Protein AF-A0A3N5REZ4-F1 (afdb_monomer_lite)

pLDDT: mean 79.04, std 13.89, range [46.44, 97.88]

Structure (mmCIF, N/CA/C/O backbone):
data_AF-A0A3N5REZ4-F1
#
_entry.id   AF-A0A3N5REZ4-F1
#
loop_
_atom_site.group_PDB
_atom_site.id
_atom_site.type_symbol
_atom_site.label_atom_id
_atom_site.label_alt_id
_atom_site.label_comp_id
_atom_site.label_asym_id
_atom_site.label_entity_id
_atom_site.label_seq_id
_atom_site.pdbx_PDB_ins_code
_atom_site.Cartn_x
_atom_site.Cartn_y
_atom_site.Cartn_z
_atom_site.occupancy
_atom_site.B_iso_or_equiv
_atom_site.auth_seq_id
_atom_site.auth_comp_id
_atom_site.auth_asym_id
_atom_site.auth_atom_id
_atom_site.pdbx_PDB_model_num
ATOM 1 N N . MET A 1 1 ? -24.687 -12.959 22.634 1.00 62.47 1 MET A N 1
ATOM 2 C CA . MET A 1 1 ? -23.337 -12.609 23.137 1.00 62.47 1 MET A CA 1
ATOM 3 C C . MET A 1 1 ? -22.477 -11.925 22.0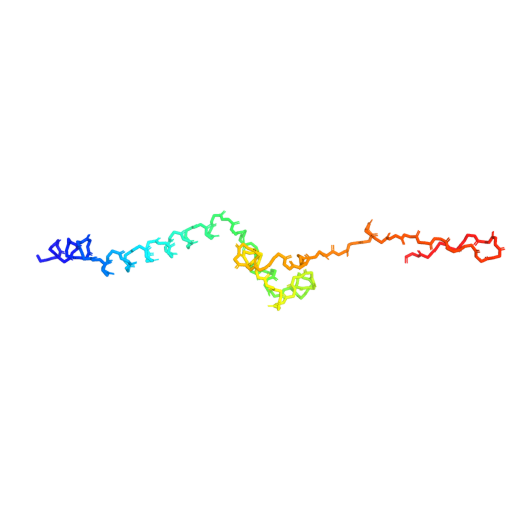70 1.00 62.47 1 MET A C 1
ATOM 5 O O . MET A 1 1 ? -22.065 -10.797 22.288 1.00 62.47 1 MET A O 1
ATOM 9 N N . GLN A 1 2 ? -22.316 -12.531 20.889 1.00 71.38 2 GLN A N 1
ATOM 10 C CA . GLN A 1 2 ? -21.522 -12.021 19.752 1.00 71.38 2 GLN A CA 1
ATOM 11 C C . GLN A 1 2 ? -21.836 -10.561 19.348 1.00 71.38 2 GLN A C 1
ATOM 13 O O . GLN A 1 2 ? -20.941 -9.726 19.299 1.00 71.38 2 GLN A O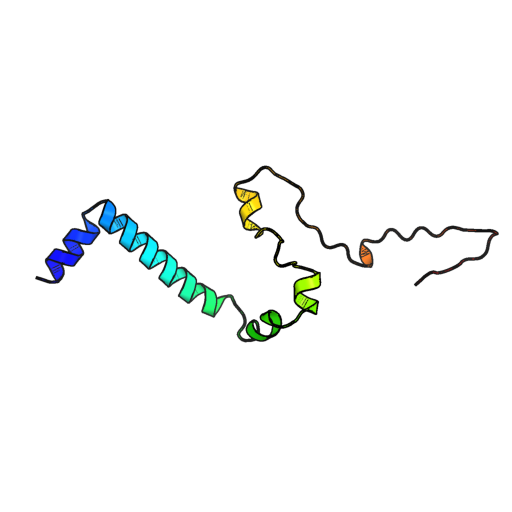 1
ATOM 18 N N . LYS A 1 3 ? -23.117 -10.200 19.168 1.00 77.69 3 LYS A N 1
ATOM 19 C CA . LYS A 1 3 ? -23.519 -8.825 18.794 1.00 77.69 3 LYS A CA 1
ATOM 20 C C . LYS A 1 3 ? -23.074 -7.757 19.806 1.00 77.69 3 LYS A C 1
ATOM 22 O O . LYS A 1 3 ? -22.687 -6.666 19.410 1.00 77.69 3 LYS A O 1
ATOM 27 N N . LYS A 1 4 ? -23.085 -8.079 21.108 1.00 78.88 4 LYS A N 1
ATOM 28 C CA . LYS A 1 4 ? -22.653 -7.149 22.167 1.00 78.88 4 LYS A CA 1
ATOM 29 C C . LYS A 1 4 ? -21.144 -6.891 22.124 1.00 78.88 4 LYS A C 1
ATOM 31 O O . LYS A 1 4 ? -20.723 -5.780 22.418 1.00 78.88 4 LYS A O 1
ATOM 36 N N . LEU A 1 5 ? -20.359 -7.891 21.721 1.00 81.06 5 LEU A N 1
ATOM 37 C CA . LEU A 1 5 ? -18.910 -7.779 21.536 1.00 81.06 5 LEU A CA 1
ATOM 38 C C . LEU A 1 5 ? -18.554 -6.857 20.368 1.00 81.06 5 LEU A C 1
ATOM 40 O O . LEU A 1 5 ? -17.759 -5.941 20.547 1.00 81.06 5 LEU A O 1
ATOM 44 N N . PHE A 1 6 ? -19.198 -7.039 19.211 1.00 82.75 6 PHE A N 1
ATOM 45 C CA . PHE A 1 6 ? -18.998 -6.159 18.053 1.00 82.75 6 PHE A CA 1
ATOM 46 C C . PHE A 1 6 ? -19.339 -4.704 18.379 1.00 82.75 6 PHE A C 1
ATOM 48 O O . PHE A 1 6 ? -18.536 -3.807 18.140 1.00 82.75 6 PHE A O 1
ATOM 55 N N . ILE A 1 7 ? -20.493 -4.475 19.008 1.00 83.62 7 ILE A N 1
ATOM 56 C CA . ILE A 1 7 ? -20.909 -3.139 19.454 1.00 83.62 7 ILE A CA 1
ATOM 57 C C . ILE A 1 7 ? -19.920 -2.568 20.483 1.00 83.62 7 ILE A C 1
ATOM 59 O O . ILE A 1 7 ? -19.626 -1.378 20.450 1.00 83.62 7 ILE A O 1
ATOM 63 N N . GLY A 1 8 ? -19.371 -3.402 21.371 1.00 82.31 8 GLY A N 1
ATOM 64 C CA . GLY A 1 8 ? -18.328 -3.002 22.317 1.00 82.31 8 GLY A CA 1
ATOM 65 C C . GLY A 1 8 ? -17.042 -2.534 21.629 1.00 82.31 8 GLY A C 1
ATOM 66 O O . GLY A 1 8 ? -16.496 -1.495 22.002 1.00 82.31 8 GLY A O 1
ATOM 67 N N . LEU A 1 9 ? -16.600 -3.243 20.585 1.00 85.56 9 LEU A N 1
ATOM 68 C CA . LEU A 1 9 ? -15.435 -2.864 19.779 1.00 85.56 9 LEU A CA 1
ATOM 69 C C . LEU A 1 9 ? -15.655 -1.518 19.076 1.00 85.56 9 LEU A C 1
ATOM 71 O O . LEU A 1 9 ? -14.834 -0.615 19.220 1.00 85.56 9 LEU A O 1
ATOM 75 N N . LEU A 1 10 ? -16.797 -1.377 18.397 1.00 85.12 10 LEU A N 1
ATOM 76 C CA . LEU A 1 10 ? -17.191 -0.189 17.628 1.00 85.12 10 LEU A CA 1
ATOM 77 C C . LEU A 1 10 ? -17.534 1.033 18.495 1.00 85.12 10 LEU A C 1
ATOM 79 O O . LEU A 1 10 ? -17.638 2.136 17.973 1.00 85.12 10 LEU A O 1
ATOM 83 N N . LYS A 1 11 ? -17.711 0.860 19.809 1.00 88.31 11 LYS A N 1
ATOM 84 C CA . LYS A 1 11 ? -17.982 1.954 20.755 1.00 88.31 11 LYS A CA 1
ATOM 85 C C . LYS A 1 11 ? -16.724 2.438 21.481 1.00 88.31 11 LYS A C 1
ATOM 87 O O . LYS A 1 11 ? -16.694 3.560 21.979 1.00 88.31 11 LYS A O 1
ATOM 92 N N . SER A 1 12 ? -15.695 1.598 21.583 1.00 93.19 12 SER A N 1
ATOM 93 C CA . SER A 1 12 ? -14.463 1.933 22.302 1.00 93.19 12 SER A CA 1
ATOM 94 C C . SER A 1 12 ? -13.451 2.632 21.391 1.00 93.19 12 SER A C 1
ATOM 96 O O . SER A 1 12 ? -13.209 2.184 20.274 1.00 93.19 12 SER A O 1
ATOM 98 N N . HIS A 1 13 ? -12.794 3.688 21.881 1.00 89.44 13 HIS A N 1
ATOM 99 C CA . HIS A 1 13 ? -11.814 4.446 21.089 1.00 89.44 13 HIS A CA 1
ATOM 100 C C . HIS A 1 13 ? -10.668 3.557 20.571 1.00 89.44 13 HIS A C 1
ATOM 102 O O . HIS A 1 13 ? -10.315 3.601 19.397 1.00 89.44 13 HIS A O 1
ATOM 108 N N . ARG A 1 14 ? -10.146 2.669 21.429 1.00 92.69 14 ARG A N 1
ATOM 109 C CA . ARG A 1 14 ? -9.089 1.709 21.068 1.00 92.69 14 ARG A CA 1
ATOM 110 C C . ARG A 1 14 ? -9.581 0.630 20.097 1.00 92.69 14 ARG A C 1
ATOM 112 O O . ARG A 1 14 ? -8.845 0.253 19.191 1.00 92.69 14 ARG A O 1
ATOM 119 N N . GLY A 1 15 ? -10.815 0.151 20.268 1.00 92.56 15 GLY A N 1
ATOM 120 C CA . GLY A 1 15 ? -11.415 -0.843 19.378 1.00 92.56 15 GLY A CA 1
ATOM 121 C C . GLY A 1 15 ? -11.647 -0.295 17.974 1.00 92.56 15 GLY A C 1
ATOM 122 O O . GLY A 1 15 ? -11.316 -0.973 17.007 1.00 92.56 15 GLY A O 1
ATOM 123 N N . ILE A 1 16 ? -12.110 0.953 17.856 1.00 94.94 16 ILE A N 1
ATOM 124 C CA . ILE A 1 16 ? -12.254 1.634 16.563 1.00 94.94 16 ILE A CA 1
ATOM 125 C C . ILE A 1 16 ? -10.896 1.759 15.869 1.00 94.94 16 ILE A C 1
ATOM 127 O O . ILE A 1 16 ? -10.797 1.401 14.704 1.00 94.94 16 ILE A O 1
ATOM 131 N N . ILE A 1 17 ? -9.841 2.194 16.570 1.00 95.88 17 ILE A N 1
ATOM 132 C CA . ILE A 1 17 ? -8.491 2.304 15.986 1.00 95.88 17 ILE A CA 1
ATOM 133 C C . ILE A 1 17 ? -8.029 0.957 15.412 1.00 95.88 17 ILE A C 1
ATOM 135 O O . ILE A 1 17 ? -7.588 0.895 14.266 1.00 95.88 17 ILE A O 1
ATOM 139 N N . GLY A 1 18 ? -8.174 -0.131 16.175 1.00 94.62 18 GLY A N 1
ATOM 140 C CA . GLY A 1 18 ? -7.796 -1.469 15.714 1.00 94.62 18 GLY A CA 1
ATOM 141 C C . GLY A 1 18 ? -8.607 -1.936 14.502 1.00 94.62 18 GLY A C 1
ATOM 142 O O . GLY A 1 18 ? -8.034 -2.424 13.530 1.00 94.62 18 GLY A O 1
ATOM 143 N N . VAL A 1 19 ? -9.931 -1.743 14.528 1.00 95.00 19 VAL A N 1
ATOM 144 C CA . VAL A 1 19 ? -10.816 -2.084 13.401 1.00 95.00 19 VAL A CA 1
ATOM 145 C C . VAL A 1 19 ? -10.469 -1.264 12.160 1.00 95.00 19 VAL A C 1
ATOM 147 O O . VAL A 1 19 ? -10.433 -1.821 11.068 1.00 95.00 19 VAL A O 1
ATOM 150 N N . SER A 1 20 ? -10.162 0.023 12.314 1.00 95.62 20 SER A N 1
ATOM 151 C CA . SER A 1 20 ? -9.765 0.896 11.208 1.00 95.62 20 SER A CA 1
ATOM 152 C C . SER A 1 20 ? -8.452 0.452 10.569 1.00 95.62 20 SER A C 1
ATOM 154 O O . SER A 1 20 ? -8.379 0.365 9.347 1.00 95.62 20 SER A O 1
ATOM 156 N N . ILE A 1 21 ? -7.433 0.114 11.370 1.00 97.19 21 ILE A N 1
ATOM 157 C CA . ILE A 1 21 ? -6.160 -0.416 10.852 1.00 97.19 21 ILE A CA 1
ATOM 158 C C . ILE A 1 21 ? -6.402 -1.727 10.099 1.00 97.19 21 ILE A C 1
ATOM 160 O O . ILE A 1 21 ? -5.900 -1.908 8.992 1.00 97.19 21 ILE A O 1
ATOM 164 N N . LEU A 1 22 ? -7.207 -2.628 10.664 1.00 96.75 22 LEU A N 1
ATOM 165 C CA . LEU A 1 22 ? -7.517 -3.903 10.025 1.00 96.75 22 LEU A CA 1
ATOM 166 C C . LEU A 1 22 ? -8.255 -3.709 8.693 1.00 96.75 22 LEU A C 1
ATOM 168 O O . LEU A 1 22 ? -7.880 -4.306 7.685 1.00 96.75 22 LEU A O 1
ATOM 172 N N . ALA A 1 23 ? -9.277 -2.852 8.674 1.00 97.06 23 ALA A N 1
ATOM 173 C CA . ALA A 1 23 ? -10.027 -2.526 7.467 1.00 97.06 23 ALA A CA 1
ATOM 174 C C . ALA A 1 23 ? -9.129 -1.889 6.396 1.00 97.06 23 ALA A C 1
ATOM 176 O O . ALA A 1 23 ? -9.234 -2.231 5.217 1.00 97.06 23 ALA A O 1
ATOM 177 N N . PHE A 1 24 ? -8.209 -1.013 6.801 1.00 97.81 24 PHE A N 1
ATOM 178 C CA . PHE A 1 24 ? -7.224 -0.403 5.914 1.00 97.81 24 PHE A CA 1
ATOM 179 C C . PHE A 1 24 ? -6.287 -1.446 5.284 1.00 97.81 24 PHE A C 1
ATOM 181 O O . PHE A 1 24 ? -6.127 -1.462 4.067 1.00 97.81 24 PHE A O 1
ATOM 188 N N . LEU A 1 25 ? -5.734 -2.370 6.075 1.00 97.69 25 LEU A N 1
ATOM 189 C CA . LEU A 1 25 ? -4.848 -3.432 5.575 1.00 97.69 25 LEU A CA 1
ATOM 190 C C . LEU A 1 25 ? -5.563 -4.406 4.623 1.00 97.69 25 LEU A C 1
ATOM 192 O O . LEU A 1 25 ? -5.008 -4.804 3.596 1.00 97.69 25 LEU A O 1
ATOM 196 N N . LEU A 1 26 ? -6.811 -4.765 4.931 1.00 97.69 26 LEU A N 1
ATOM 197 C CA . LEU A 1 26 ? -7.643 -5.576 4.036 1.00 97.69 26 LEU A CA 1
ATOM 198 C C . LEU A 1 26 ? -7.908 -4.848 2.715 1.00 97.69 26 LEU A C 1
ATOM 200 O O . LEU A 1 26 ? -7.799 -5.447 1.645 1.00 97.69 26 LEU A O 1
ATOM 204 N N . SER A 1 27 ? -8.189 -3.546 2.785 1.00 97.88 27 SER A N 1
ATOM 205 C CA . SER A 1 27 ? -8.395 -2.711 1.599 1.00 97.88 27 SER A CA 1
ATOM 206 C C . SER A 1 27 ? -7.131 -2.632 0.743 1.00 97.88 27 SER A C 1
ATOM 208 O O . SER A 1 27 ? -7.212 -2.817 -0.466 1.00 97.88 27 SER A O 1
ATOM 210 N N . LEU A 1 28 ? -5.954 -2.443 1.353 1.00 96.44 28 LEU A N 1
ATOM 211 C CA . LEU A 1 28 ? -4.673 -2.468 0.639 1.00 96.44 28 LEU A CA 1
ATOM 212 C C . LEU A 1 28 ? -4.438 -3.798 -0.078 1.00 96.44 28 LEU A C 1
ATOM 214 O O . LEU A 1 28 ? -3.970 -3.803 -1.212 1.00 96.44 28 LEU A O 1
ATOM 218 N N . THR A 1 29 ? -4.801 -4.916 0.552 1.00 95.94 29 THR A N 1
ATOM 219 C CA . THR A 1 29 ? -4.666 -6.246 -0.056 1.00 95.94 29 THR A CA 1
ATOM 220 C C . THR A 1 29 ? -5.564 -6.382 -1.287 1.00 95.94 29 THR A C 1
ATOM 222 O O . THR A 1 29 ? -5.117 -6.859 -2.326 1.00 95.94 29 THR A O 1
ATOM 225 N N . ALA A 1 30 ? -6.814 -5.919 -1.203 1.00 96.06 30 ALA A N 1
ATOM 226 C CA . ALA A 1 30 ? -7.727 -5.915 -2.343 1.00 96.06 30 ALA A CA 1
ATOM 227 C C . ALA A 1 30 ? -7.224 -5.007 -3.481 1.00 96.06 30 ALA A C 1
ATOM 229 O O . ALA A 1 30 ? -7.237 -5.409 -4.642 1.00 96.06 30 ALA A O 1
ATOM 230 N N . ILE A 1 3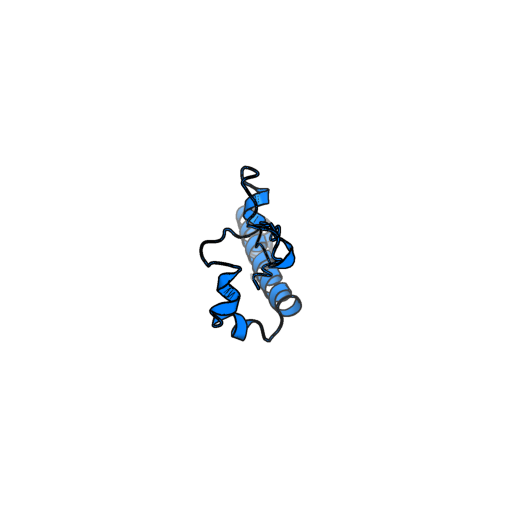1 ? -6.730 -3.809 -3.149 1.00 96.50 31 ILE A N 1
ATOM 231 C CA . ILE A 1 31 ? -6.165 -2.860 -4.120 1.00 96.50 31 ILE A CA 1
ATOM 232 C C . ILE A 1 31 ? -4.924 -3.446 -4.798 1.00 96.50 31 ILE A C 1
ATOM 234 O O . ILE A 1 31 ? -4.775 -3.302 -6.009 1.00 96.50 31 ILE A O 1
ATOM 238 N N . ALA A 1 32 ? -4.056 -4.134 -4.054 1.00 93.12 32 ALA A N 1
ATOM 239 C CA . ALA A 1 32 ? -2.842 -4.737 -4.595 1.00 93.12 32 ALA A CA 1
ATOM 240 C C . ALA A 1 32 ? -3.145 -5.703 -5.749 1.00 93.12 32 ALA A C 1
ATOM 242 O O . ALA A 1 32 ? -2.480 -5.641 -6.775 1.00 93.12 32 ALA A O 1
ATOM 243 N N . VAL A 1 33 ? -4.191 -6.528 -5.626 1.00 90.75 33 VAL A N 1
ATOM 244 C CA . VAL A 1 33 ? -4.604 -7.466 -6.687 1.00 90.75 33 VAL A CA 1
ATOM 245 C C . VAL A 1 33 ? -5.117 -6.744 -7.941 1.00 90.75 33 VAL A C 1
ATOM 247 O O . VAL A 1 33 ? -4.991 -7.270 -9.041 1.00 90.75 33 VAL A O 1
ATOM 250 N N . LEU A 1 34 ? -5.693 -5.546 -7.796 1.00 93.12 34 LEU A N 1
ATOM 251 C CA . LEU A 1 34 ? -6.237 -4.772 -8.918 1.00 93.12 34 LEU A CA 1
ATOM 252 C C . LEU A 1 34 ? -5.183 -3.909 -9.621 1.00 93.12 34 LEU A C 1
ATOM 254 O O . LEU A 1 34 ? -5.281 -3.682 -10.824 1.00 93.12 34 LEU A O 1
ATOM 258 N N . VAL A 1 35 ? -4.216 -3.383 -8.868 1.00 94.06 35 VAL A N 1
ATOM 259 C CA . VAL A 1 35 ? -3.230 -2.410 -9.364 1.00 94.06 35 VAL A CA 1
ATOM 260 C C . VAL A 1 35 ? -1.943 -3.086 -9.829 1.00 94.06 35 VAL A C 1
ATOM 262 O O . VAL A 1 35 ? -1.325 -2.618 -10.783 1.00 94.06 35 VAL A O 1
ATOM 265 N N . ILE A 1 36 ? -1.515 -4.163 -9.164 1.00 91.06 36 ILE A N 1
ATOM 266 C CA . ILE A 1 36 ? -0.242 -4.826 -9.456 1.00 91.06 36 ILE A CA 1
ATOM 267 C C . ILE A 1 36 ? -0.463 -5.882 -10.550 1.00 91.06 36 ILE A C 1
ATOM 269 O O . ILE A 1 36 ? -1.253 -6.806 -10.344 1.00 91.06 36 ILE A O 1
ATOM 273 N N . PRO A 1 37 ? 0.233 -5.790 -11.699 1.00 90.00 37 PRO A N 1
ATOM 274 C CA . PRO A 1 37 ? 0.154 -6.800 -12.749 1.00 90.00 37 PRO A CA 1
ATOM 275 C C . PRO A 1 37 ? 0.557 -8.193 -12.251 1.00 90.00 37 PRO A C 1
ATOM 277 O O . PRO A 1 37 ? 1.500 -8.341 -11.472 1.00 90.00 37 PRO A O 1
ATOM 280 N N . PHE A 1 38 ? -0.096 -9.237 -12.770 1.00 84.56 38 PHE A N 1
ATOM 281 C CA . PHE A 1 38 ? 0.223 -10.622 -12.404 1.00 84.56 38 PHE A CA 1
ATOM 282 C C . PHE A 1 38 ? 1.684 -10.994 -12.667 1.00 84.56 38 PHE A C 1
ATOM 284 O O . PHE A 1 38 ? 2.225 -11.792 -11.918 1.00 84.56 38 PHE A O 1
ATOM 291 N N . ASP A 1 39 ? 2.342 -10.398 -13.662 1.00 87.62 39 ASP A N 1
ATOM 292 C CA . ASP A 1 39 ? 3.732 -10.711 -14.017 1.00 87.62 39 ASP A CA 1
ATOM 293 C C . ASP A 1 39 ? 4.783 -10.023 -13.128 1.00 87.62 39 ASP A C 1
ATOM 295 O O . ASP A 1 39 ? 5.982 -10.281 -13.267 1.00 87.62 39 ASP A O 1
ATOM 299 N N . SER A 1 40 ? 4.375 -9.174 -12.175 1.00 86.56 40 SER A N 1
ATOM 300 C CA . SER A 1 40 ? 5.308 -8.416 -11.329 1.00 86.56 40 SER A CA 1
ATOM 301 C C . SER A 1 40 ? 6.217 -9.287 -10.455 1.00 86.56 40 SER A C 1
ATOM 303 O O . SER A 1 40 ? 7.291 -8.834 -10.065 1.00 86.56 40 SER A O 1
ATOM 305 N N . TYR A 1 41 ? 5.861 -10.549 -10.186 1.00 84.88 41 TYR A N 1
ATOM 306 C CA . TYR A 1 41 ? 6.745 -11.479 -9.466 1.00 84.88 41 TYR A CA 1
ATOM 307 C C . TYR A 1 41 ? 8.040 -11.783 -10.234 1.00 84.88 41 TYR A C 1
ATOM 309 O O . TYR A 1 41 ? 9.050 -12.113 -9.618 1.00 84.88 41 TYR A O 1
ATOM 317 N N . ARG A 1 42 ? 8.030 -11.672 -11.570 1.00 88.56 42 ARG A N 1
ATOM 318 C CA . ARG A 1 42 ? 9.220 -11.912 -12.399 1.00 88.56 42 ARG A CA 1
ATOM 319 C C . ARG A 1 42 ? 10.234 -10.786 -12.234 1.00 88.56 42 ARG A C 1
ATOM 321 O O . ARG A 1 42 ? 11.420 -11.061 -12.101 1.00 88.56 42 ARG A O 1
ATOM 328 N N . LEU A 1 43 ? 9.741 -9.549 -12.148 1.00 87.56 43 LEU A N 1
ATOM 329 C CA . LEU A 1 43 ? 10.548 -8.342 -11.938 1.00 87.56 43 LEU A CA 1
ATOM 330 C C . LEU A 1 43 ? 11.249 -8.352 -10.572 1.00 87.56 43 LEU A C 1
ATOM 332 O O . LEU A 1 43 ? 12.340 -7.815 -10.425 1.00 87.56 43 LEU A O 1
ATOM 336 N N . TRP A 1 44 ? 10.665 -9.011 -9.566 1.00 83.88 44 TRP A N 1
ATOM 337 C CA . TRP A 1 44 ? 11.271 -9.107 -8.233 1.00 83.88 44 TRP A CA 1
ATOM 338 C C . TRP A 1 44 ? 12.629 -9.816 -8.225 1.00 83.88 44 TRP A C 1
ATOM 340 O O . TRP A 1 44 ? 13.481 -9.465 -7.407 1.00 83.88 44 TRP A O 1
ATOM 350 N N . ASN A 1 45 ? 12.838 -10.778 -9.129 1.00 85.44 45 ASN A N 1
ATOM 351 C CA . ASN A 1 45 ? 14.097 -11.514 -9.269 1.00 85.44 45 ASN A CA 1
ATOM 352 C C . ASN A 1 45 ? 14.933 -11.047 -10.475 1.00 85.44 45 ASN A C 1
ATOM 354 O O . ASN A 1 45 ? 15.889 -11.718 -10.854 1.00 85.44 45 ASN A O 1
ATOM 358 N N . ASP A 1 46 ? 14.561 -9.924 -11.088 1.00 88.12 46 ASP A N 1
ATOM 359 C CA . ASP A 1 46 ? 15.269 -9.351 -12.224 1.00 88.12 46 ASP A CA 1
ATOM 360 C C . ASP A 1 46 ? 16.280 -8.301 -11.724 1.00 88.12 46 ASP A C 1
ATOM 362 O O . ASP A 1 46 ? 15.872 -7.243 -11.232 1.00 88.12 46 ASP A O 1
ATOM 366 N N . PRO A 1 47 ? 17.597 -8.570 -11.783 1.00 85.62 47 PRO A N 1
ATOM 367 C CA . PRO A 1 47 ? 18.598 -7.604 -11.349 1.00 85.62 47 PRO A CA 1
ATOM 368 C C . PRO A 1 47 ? 18.602 -6.342 -12.219 1.00 85.62 47 PRO A C 1
ATOM 370 O O . PRO A 1 47 ? 18.822 -5.263 -11.668 1.00 85.62 47 PRO A O 1
ATOM 373 N N . ASP A 1 48 ? 18.300 -6.444 -13.518 1.00 86.75 48 ASP A N 1
ATOM 374 C CA . ASP A 1 48 ? 18.299 -5.305 -14.442 1.00 86.75 48 ASP A CA 1
ATOM 375 C C . ASP A 1 48 ? 17.182 -4.315 -14.087 1.00 86.75 48 ASP A C 1
ATOM 377 O O . ASP A 1 48 ? 17.363 -3.097 -14.163 1.00 86.75 48 ASP A O 1
ATOM 381 N N . TYR A 1 49 ? 16.047 -4.821 -13.592 1.00 84.81 49 TYR A N 1
ATOM 382 C CA . TYR A 1 49 ? 14.952 -3.989 -13.088 1.00 84.81 49 TYR A CA 1
ATOM 383 C C . TYR A 1 49 ? 15.375 -3.117 -11.892 1.00 84.81 49 TYR A C 1
ATOM 385 O O . TYR A 1 49 ? 14.996 -1.944 -11.786 1.00 84.81 49 TYR A O 1
ATOM 393 N N . TRP A 1 50 ? 16.190 -3.674 -10.993 1.00 83.94 50 TRP A N 1
ATOM 394 C CA . TRP A 1 50 ? 16.631 -2.994 -9.776 1.00 83.94 50 TRP A CA 1
ATOM 395 C C . TRP A 1 50 ? 17.817 -2.043 -9.988 1.00 83.94 50 TRP A C 1
ATOM 397 O O . TRP A 1 50 ? 18.072 -1.223 -9.108 1.00 83.94 50 TRP A O 1
ATOM 407 N N . ILE A 1 51 ? 18.507 -2.076 -11.137 1.00 83.44 51 ILE A N 1
ATOM 408 C CA . ILE A 1 51 ? 19.585 -1.116 -11.461 1.00 83.44 51 ILE A CA 1
ATOM 409 C C . ILE A 1 51 ? 19.057 0.324 -11.429 1.00 83.44 51 ILE A C 1
ATOM 411 O O . ILE A 1 51 ? 19.701 1.213 -10.878 1.00 83.44 51 ILE A O 1
ATOM 415 N N . ASN A 1 52 ? 17.853 0.540 -11.961 1.00 78.50 52 ASN A N 1
ATOM 416 C CA . ASN A 1 52 ? 17.213 1.857 -11.992 1.00 78.50 52 ASN A CA 1
ATOM 417 C C . ASN A 1 52 ? 16.442 2.193 -10.703 1.00 78.50 52 ASN A C 1
ATOM 419 O O . ASN A 1 52 ? 16.018 3.333 -10.528 1.00 78.50 52 ASN A O 1
ATOM 423 N N . ASN A 1 53 ? 16.242 1.211 -9.819 1.00 78.31 53 ASN A N 1
ATOM 424 C CA . ASN A 1 53 ? 15.467 1.326 -8.582 1.00 78.31 53 ASN A CA 1
ATOM 425 C C . ASN A 1 53 ? 16.202 0.601 -7.441 1.00 78.31 53 ASN A C 1
ATOM 427 O O . ASN A 1 53 ? 15.737 -0.438 -6.981 1.00 78.31 53 ASN A O 1
ATOM 431 N N . PRO A 1 54 ? 17.375 1.066 -6.984 1.00 74.31 54 PRO A N 1
ATOM 432 C CA . PRO A 1 54 ? 18.163 0.315 -6.012 1.00 74.31 54 PRO A CA 1
ATOM 433 C C . PRO A 1 54 ? 17.356 0.037 -4.735 1.00 74.31 54 PRO A C 1
ATOM 435 O O . PRO A 1 54 ? 16.549 0.855 -4.308 1.00 74.31 54 PRO A O 1
ATOM 438 N N . LYS A 1 55 ? 17.599 -1.102 -4.071 1.00 68.38 55 LYS A N 1
ATOM 439 C CA . LYS A 1 55 ? 16.873 -1.496 -2.838 1.00 68.38 55 LYS A CA 1
ATOM 440 C C . LYS A 1 55 ? 16.984 -0.474 -1.700 1.00 68.38 55 LYS A C 1
ATOM 442 O O . LYS A 1 55 ? 16.177 -0.490 -0.776 1.00 68.38 55 LYS A O 1
ATOM 447 N N . THR A 1 56 ? 18.012 0.367 -1.745 1.00 78.50 56 THR A N 1
ATOM 448 C CA . THR A 1 56 ? 18.263 1.456 -0.798 1.00 78.50 56 THR A CA 1
ATOM 449 C C . THR A 1 56 ? 17.570 2.763 -1.185 1.00 78.50 56 THR A C 1
ATOM 451 O O . THR A 1 56 ? 17.621 3.709 -0.402 1.00 78.50 56 THR A O 1
ATOM 454 N N . ALA A 1 57 ? 16.936 2.847 -2.361 1.00 77.81 57 ALA A N 1
ATOM 455 C CA . ALA A 1 57 ? 16.137 4.001 -2.743 1.00 77.81 57 ALA A CA 1
ATOM 456 C C . ALA A 1 57 ? 14.957 4.141 -1.779 1.00 77.81 57 ALA A C 1
ATOM 458 O O . ALA A 1 57 ? 14.211 3.191 -1.525 1.00 77.81 57 ALA A O 1
ATOM 459 N N . ALA A 1 58 ? 14.794 5.344 -1.235 1.00 77.94 58 ALA A N 1
ATOM 460 C CA . ALA A 1 58 ? 13.648 5.650 -0.404 1.00 77.94 58 ALA A CA 1
ATOM 461 C C . ALA A 1 58 ? 12.360 5.536 -1.245 1.00 77.94 58 ALA A C 1
ATOM 463 O O . ALA A 1 58 ? 12.337 5.983 -2.396 1.00 77.94 58 ALA A O 1
ATOM 464 N N . PRO A 1 59 ? 11.278 4.952 -0.704 1.00 79.88 59 PRO A N 1
ATOM 465 C CA . PRO A 1 59 ? 9.987 4.966 -1.374 1.00 79.88 59 PRO A CA 1
ATOM 466 C C . PRO A 1 59 ? 9.539 6.391 -1.699 1.00 79.88 59 PRO A C 1
ATOM 468 O O . PRO A 1 59 ? 9.648 7.273 -0.860 1.00 79.88 59 PRO A O 1
ATOM 471 N N . PHE A 1 60 ? 8.931 6.603 -2.865 1.00 78.00 60 PHE A N 1
ATOM 472 C CA . PHE A 1 60 ? 8.506 7.933 -3.323 1.00 78.00 60 PHE A CA 1
ATOM 473 C C . PHE A 1 60 ? 7.691 8.739 -2.290 1.00 78.00 60 PHE A C 1
ATOM 475 O O . PHE A 1 60 ? 7.859 9.951 -2.160 1.00 78.00 60 PHE A O 1
ATOM 482 N N . TRP A 1 61 ? 6.848 8.069 -1.497 1.00 80.75 61 TRP A N 1
ATOM 483 C CA . TRP A 1 61 ? 6.014 8.729 -0.491 1.00 80.75 61 TRP A CA 1
ATOM 484 C C . TRP A 1 61 ? 6.806 9.371 0.657 1.00 80.75 61 TRP A C 1
ATOM 486 O O . TRP A 1 61 ? 6.247 10.196 1.378 1.00 80.75 61 TRP A O 1
ATOM 496 N N . THR A 1 62 ? 8.088 9.039 0.846 1.00 79.94 62 THR A N 1
ATOM 497 C CA . THR A 1 62 ? 8.913 9.655 1.897 1.00 79.94 62 THR A CA 1
ATOM 498 C C . THR A 1 62 ? 9.121 11.147 1.641 1.00 79.94 62 THR A C 1
ATOM 500 O O . THR A 1 62 ? 9.221 11.911 2.598 1.00 79.94 62 THR A O 1
ATOM 503 N N . SER A 1 63 ? 9.096 11.578 0.372 1.00 80.00 63 SER A N 1
ATOM 504 C CA . SER A 1 63 ? 9.162 12.994 -0.030 1.00 80.00 63 SER A CA 1
ATOM 505 C C . SER A 1 63 ? 7.989 13.822 0.519 1.00 80.00 63 SER A C 1
ATOM 507 O O . SER A 1 63 ? 8.133 15.010 0.787 1.00 80.00 63 SER A O 1
ATOM 509 N N . TYR A 1 64 ? 6.831 13.204 0.782 1.00 83.62 64 TYR A N 1
ATOM 510 C CA . TYR A 1 64 ? 5.670 13.917 1.331 1.00 83.62 64 TYR A CA 1
ATOM 511 C C . TYR A 1 64 ? 5.831 14.340 2.795 1.00 83.62 64 TYR A C 1
ATOM 513 O O . TYR A 1 64 ? 5.121 15.238 3.247 1.00 83.62 64 TYR A O 1
ATOM 521 N N . PHE A 1 65 ? 6.729 13.688 3.537 1.00 81.75 65 PHE A N 1
ATOM 522 C CA . PHE A 1 65 ? 6.891 13.882 4.981 1.00 81.75 65 PHE A CA 1
ATOM 523 C C . PHE A 1 65 ? 8.280 14.403 5.379 1.00 81.75 65 PHE A C 1
ATOM 525 O O . PHE A 1 65 ? 8.489 14.722 6.548 1.00 81.75 65 PHE A O 1
ATOM 532 N N . GLY A 1 66 ? 9.226 14.466 4.438 1.00 73.06 66 GLY A N 1
ATOM 533 C CA . GLY A 1 66 ? 10.597 14.922 4.663 1.00 73.06 66 GLY A CA 1
ATOM 534 C C . GLY A 1 66 ? 10.867 16.339 4.155 1.00 73.06 66 GLY A C 1
ATOM 535 O O . GLY A 1 66 ? 10.020 16.981 3.532 1.00 73.06 66 GLY A O 1
ATOM 536 N N . SER A 1 67 ? 12.090 16.817 4.399 1.00 68.62 67 SER A N 1
ATOM 537 C CA . SER A 1 67 ? 12.672 17.910 3.617 1.00 68.62 67 SER A CA 1
ATOM 538 C C . SER A 1 67 ? 12.574 17.551 2.135 1.00 68.62 67 SER A C 1
ATOM 540 O O . SER A 1 67 ? 12.669 16.376 1.779 1.00 68.62 67 SER A O 1
ATOM 542 N N . LYS A 1 68 ? 12.382 18.548 1.269 1.00 63.94 68 LYS A N 1
ATOM 543 C CA . LYS A 1 68 ? 12.329 18.375 -0.189 1.00 63.94 68 LYS A CA 1
ATOM 544 C C . LYS A 1 68 ? 13.741 18.090 -0.728 1.00 63.94 68 LYS A C 1
ATOM 546 O O . LYS A 1 68 ? 14.298 18.881 -1.481 1.00 63.94 68 LYS A O 1
ATOM 551 N N . ASP A 1 69 ? 14.352 17.022 -0.233 1.00 62.97 69 ASP A N 1
ATOM 552 C CA . ASP A 1 69 ? 15.666 16.558 -0.640 1.00 62.97 69 ASP A CA 1
ATOM 553 C C . ASP A 1 69 ? 15.563 15.945 -2.041 1.00 62.97 69 ASP A C 1
ATOM 555 O O . ASP A 1 69 ? 14.486 15.543 -2.486 1.00 62.97 69 ASP A O 1
ATOM 559 N N . PHE A 1 70 ? 16.691 15.948 -2.753 1.00 61.88 70 PHE A N 1
ATOM 560 C CA . PHE A 1 70 ? 16.792 15.621 -4.173 1.00 61.88 70 PHE A CA 1
ATOM 561 C C . PHE A 1 70 ? 16.035 14.334 -4.531 1.00 61.88 70 PHE A C 1
ATOM 563 O O . PHE A 1 70 ? 16.396 13.242 -4.088 1.00 61.88 70 PHE A O 1
ATOM 570 N N . GLU A 1 71 ? 14.994 14.465 -5.358 1.00 66.88 71 GLU A N 1
ATOM 571 C CA . GLU A 1 71 ? 14.328 13.313 -5.958 1.00 66.88 71 GLU A CA 1
ATOM 572 C C . GLU A 1 71 ? 15.342 12.551 -6.820 1.00 66.88 71 GLU A C 1
ATOM 574 O O . GLU A 1 71 ? 16.107 13.147 -7.582 1.00 66.88 71 GLU A O 1
ATOM 579 N N . HIS A 1 72 ? 15.374 11.225 -6.683 1.00 68.44 72 HIS A N 1
ATOM 580 C CA . HIS A 1 72 ? 16.229 10.386 -7.511 1.00 68.44 72 HIS A CA 1
ATOM 581 C C . HIS A 1 72 ? 15.736 10.439 -8.963 1.00 68.44 72 HIS A C 1
ATOM 583 O O . HIS A 1 72 ? 14.687 9.883 -9.289 1.00 68.44 72 HIS A O 1
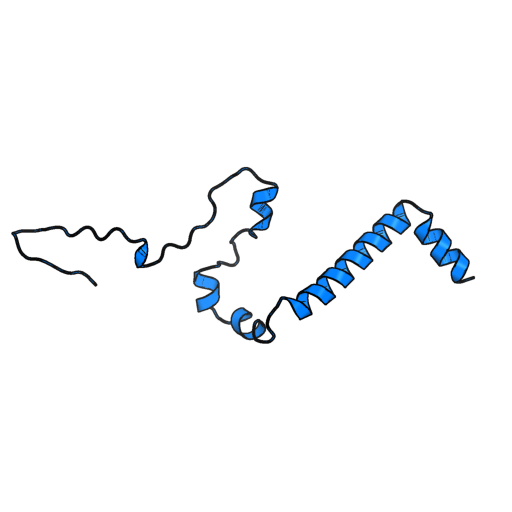ATOM 589 N N . VAL A 1 73 ? 16.499 11.101 -9.834 1.00 71.75 73 VAL A N 1
ATOM 590 C CA . VAL A 1 73 ? 16.238 11.153 -11.277 1.00 71.75 73 VAL A CA 1
ATOM 591 C C . VAL A 1 73 ? 17.191 10.194 -11.980 1.00 71.75 73 VAL A C 1
ATOM 593 O O . VAL A 1 73 ? 18.403 10.405 -11.976 1.00 71.75 73 VAL A O 1
ATOM 596 N N . SER A 1 74 ? 16.645 9.155 -12.612 1.00 72.25 74 SER A N 1
ATOM 597 C CA . SER A 1 74 ? 17.420 8.284 -13.500 1.00 72.25 74 SER A CA 1
ATOM 598 C C . SER A 1 74 ? 17.708 9.030 -14.803 1.00 72.25 74 SER A C 1
ATOM 600 O O . SER A 1 74 ? 16.785 9.453 -15.498 1.00 72.25 74 SER A O 1
ATOM 602 N N . LEU A 1 75 ? 18.988 9.229 -15.114 1.00 74.25 75 LEU A N 1
ATOM 603 C CA . LEU A 1 75 ? 19.427 9.868 -16.354 1.00 74.25 75 LEU A CA 1
ATOM 604 C C . LEU A 1 75 ? 19.506 8.816 -17.460 1.00 74.25 75 LEU A C 1
ATOM 606 O O . LEU A 1 75 ? 20.194 7.811 -17.294 1.00 74.25 75 LEU A O 1
ATOM 610 N N . ASP A 1 76 ? 18.833 9.060 -18.581 1.00 72.75 76 ASP A N 1
ATOM 611 C CA . ASP A 1 76 ? 18.907 8.198 -19.760 1.00 72.75 76 ASP A CA 1
ATOM 612 C C . ASP A 1 76 ? 19.839 8.796 -20.831 1.00 72.75 76 ASP A C 1
ATOM 614 O O . ASP A 1 76 ? 20.270 9.951 -20.741 1.00 72.75 76 ASP A O 1
ATOM 618 N N . LYS A 1 77 ? 20.138 8.030 -21.888 1.00 71.25 77 LYS A N 1
ATOM 619 C CA . LYS A 1 77 ? 20.972 8.464 -23.022 1.00 71.25 77 LYS A CA 1
ATOM 620 C C . LYS A 1 77 ? 20.493 9.788 -23.631 1.00 71.25 77 LYS A C 1
ATOM 622 O O . LYS A 1 77 ? 21.309 10.584 -24.085 1.00 71.25 77 LYS A O 1
ATOM 627 N N . THR A 1 78 ? 19.191 10.063 -23.599 1.00 72.69 78 THR A N 1
ATOM 628 C CA . THR A 1 78 ? 18.600 11.319 -24.087 1.00 72.69 78 THR A CA 1
ATOM 629 C C . THR A 1 78 ? 18.865 12.529 -23.187 1.00 72.69 78 THR A C 1
ATOM 631 O O . THR A 1 78 ? 18.721 13.663 -23.634 1.00 72.69 78 THR A O 1
ATOM 634 N N . ASN A 1 79 ? 19.230 12.312 -21.920 1.00 69.00 79 ASN A N 1
ATOM 635 C CA . ASN A 1 79 ? 19.564 13.368 -20.962 1.00 69.00 79 ASN A CA 1
ATOM 636 C C . ASN A 1 79 ? 21.056 13.729 -20.982 1.00 69.00 79 ASN A C 1
ATOM 638 O O . ASN A 1 79 ? 21.444 14.758 -20.424 1.00 69.00 79 ASN A O 1
ATOM 642 N N . ALA A 1 80 ? 21.894 12.904 -21.618 1.00 65.31 80 ALA A N 1
ATOM 643 C CA . ALA A 1 80 ? 23.309 13.190 -21.780 1.00 65.31 80 ALA A CA 1
ATOM 644 C C . ALA A 1 80 ? 23.495 14.371 -22.744 1.00 65.31 80 ALA A C 1
ATOM 646 O O . ALA A 1 80 ? 23.120 14.318 -23.915 1.00 65.31 80 ALA A O 1
ATOM 647 N N . LYS A 1 81 ? 24.105 15.456 -22.258 1.00 60.38 81 LYS A N 1
ATOM 648 C CA . LYS A 1 81 ? 24.524 16.562 -23.119 1.00 60.38 81 LYS A CA 1
ATOM 649 C C . LYS A 1 81 ? 25.723 16.085 -23.941 1.00 60.38 81 LYS A C 1
ATOM 651 O O . LYS A 1 81 ? 26.826 15.986 -23.413 1.00 60.38 81 LYS A O 1
ATOM 656 N N . THR A 1 82 ? 25.510 15.760 -25.215 1.00 57.97 82 THR A N 1
ATOM 657 C CA . THR A 1 82 ? 26.596 15.411 -26.139 1.00 57.97 82 THR A CA 1
ATOM 658 C C . THR A 1 82 ? 27.464 16.648 -26.363 1.00 57.97 82 THR A C 1
ATOM 660 O O . THR A 1 82 ? 27.081 17.566 -27.087 1.00 57.97 82 THR A O 1
ATOM 663 N N . THR A 1 83 ? 28.620 16.709 -25.706 1.00 59.03 83 THR A N 1
ATOM 664 C CA . THR A 1 83 ? 29.647 17.704 -26.023 1.00 59.03 83 THR A CA 1
ATOM 665 C C . THR A 1 83 ? 30.484 17.146 -27.162 1.00 59.03 83 THR A C 1
ATOM 667 O O . THR A 1 83 ? 31.300 16.252 -26.959 1.00 59.03 83 THR A O 1
ATOM 670 N N . SER A 1 84 ? 30.264 17.655 -28.370 1.00 52.00 84 SER A N 1
ATOM 671 C CA . SER A 1 84 ? 31.154 17.408 -29.500 1.00 52.00 84 SER A CA 1
ATOM 672 C C . SER A 1 84 ? 32.402 18.272 -29.307 1.00 52.00 84 SER A C 1
ATOM 674 O O . SER A 1 84 ? 32.371 19.472 -29.579 1.00 52.00 84 SER A O 1
ATOM 676 N N . GLU A 1 85 ? 33.492 17.700 -28.796 1.00 53.91 85 GLU A N 1
ATOM 677 C CA . GLU A 1 85 ? 34.789 18.373 -28.857 1.00 53.91 85 GLU A CA 1
ATOM 678 C C . GLU A 1 85 ? 35.349 18.249 -30.275 1.00 53.91 85 GLU A C 1
ATOM 680 O O . GLU A 1 85 ? 35.554 17.156 -30.800 1.00 53.91 85 GLU A O 1
ATOM 685 N N . VAL A 1 86 ? 35.582 19.397 -30.910 1.00 54.72 86 VAL A N 1
ATOM 686 C CA . VAL A 1 86 ? 36.326 19.480 -32.165 1.00 54.72 86 VAL A CA 1
ATOM 687 C C . VAL A 1 86 ? 37.801 19.600 -31.799 1.00 54.72 86 VAL A C 1
ATOM 689 O O . VAL A 1 86 ? 38.302 20.700 -31.583 1.00 54.72 86 VAL A O 1
ATOM 692 N N . SER A 1 87 ? 38.494 18.465 -31.722 1.00 52.22 87 SER A N 1
ATOM 693 C CA . SER A 1 87 ? 39.955 18.453 -31.776 1.00 52.22 87 SER A CA 1
ATOM 694 C C . SER A 1 87 ? 40.372 18.420 -33.247 1.00 52.22 87 SER A C 1
ATOM 696 O O . SER A 1 87 ? 39.982 17.522 -33.991 1.00 52.22 87 SER A O 1
ATOM 698 N N . GLU A 1 88 ? 41.096 19.450 -33.690 1.00 60.06 88 GLU A N 1
ATOM 699 C CA . GLU A 1 88 ? 41.730 19.532 -35.020 1.00 60.06 88 GLU A CA 1
ATOM 700 C C . GLU A 1 88 ? 40.798 19.455 -36.253 1.00 60.06 88 GLU A C 1
ATOM 702 O O . GLU A 1 88 ? 41.245 19.193 -37.366 1.00 60.06 88 GLU A O 1
ATOM 707 N N . GLY A 1 89 ? 39.501 19.748 -36.104 1.00 56.66 89 GLY A N 1
ATOM 708 C CA . GLY A 1 89 ? 38.579 19.881 -37.244 1.00 56.66 89 GLY A CA 1
ATOM 709 C C . GLY A 1 89 ? 38.002 18.568 -37.783 1.00 56.66 89 GLY A C 1
ATOM 710 O O . GLY A 1 89 ? 37.302 18.588 -38.795 1.00 56.66 89 GLY A O 1
ATOM 711 N N . ILE A 1 90 ? 38.232 17.440 -37.106 1.00 60.91 90 ILE A N 1
ATOM 712 C CA . ILE A 1 90 ? 37.607 16.156 -37.447 1.00 60.91 90 ILE A CA 1
ATOM 713 C C . ILE A 1 90 ? 36.419 15.910 -36.513 1.00 60.91 90 ILE A C 1
ATOM 715 O O . ILE A 1 90 ? 36.551 15.957 -35.292 1.00 60.91 90 ILE A O 1
ATOM 719 N N . ARG A 1 91 ? 35.239 15.639 -37.089 1.00 52.03 91 ARG A N 1
ATOM 720 C CA . ARG A 1 91 ? 34.079 15.155 -36.326 1.00 52.03 91 ARG A CA 1
ATOM 721 C C . ARG A 1 9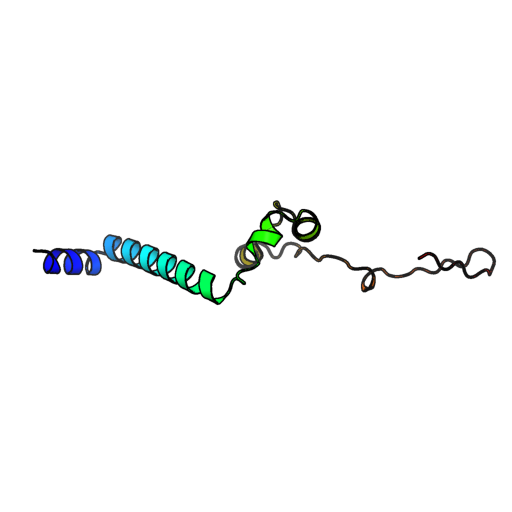1 ? 34.388 13.753 -35.814 1.00 52.03 91 ARG A C 1
ATOM 723 O O . ARG A 1 91 ? 34.483 12.822 -36.610 1.00 52.03 91 ARG A O 1
ATOM 730 N N . VAL A 1 92 ? 34.535 13.613 -34.502 1.00 60.91 92 VAL A N 1
ATOM 731 C CA . VAL A 1 92 ? 34.619 12.310 -33.840 1.00 60.91 92 VAL A CA 1
ATOM 732 C C . VAL A 1 92 ? 33.290 12.083 -33.130 1.00 60.91 92 VAL A C 1
ATOM 734 O O . VAL A 1 92 ? 33.005 12.687 -32.098 1.00 60.91 92 VAL A O 1
ATOM 737 N N . ASP A 1 93 ? 32.440 11.263 -33.738 1.00 52.50 9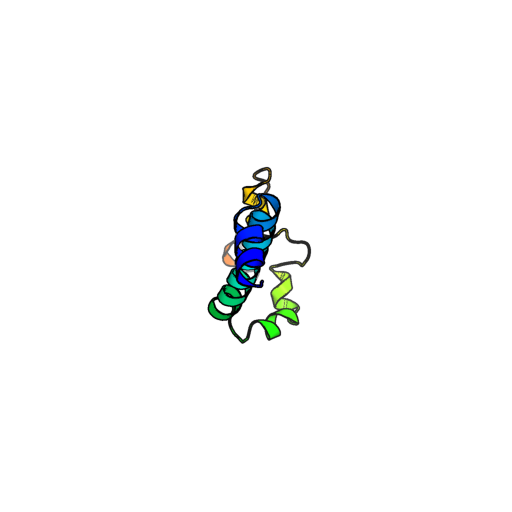3 ASP A N 1
ATOM 738 C CA . ASP A 1 93 ? 31.153 10.892 -33.164 1.00 52.50 93 ASP A CA 1
ATOM 739 C C . ASP A 1 93 ? 31.406 9.733 -32.173 1.00 52.50 93 ASP A C 1
ATOM 741 O O . ASP A 1 93 ? 31.610 8.594 -32.590 1.00 52.50 93 ASP A O 1
ATOM 745 N N . ASN A 1 94 ? 31.448 10.011 -30.864 1.00 51.91 94 ASN A N 1
ATOM 746 C CA . ASN A 1 94 ? 31.514 8.957 -29.841 1.00 51.91 94 ASN A CA 1
ATOM 747 C C . ASN A 1 94 ? 30.094 8.436 -29.539 1.00 51.91 94 ASN A C 1
ATOM 749 O O . ASN A 1 94 ? 29.206 9.227 -29.211 1.00 51.91 94 ASN A O 1
ATOM 753 N N . PHE A 1 95 ? 29.892 7.119 -29.689 1.00 46.44 95 PHE A N 1
ATOM 754 C CA . PHE A 1 95 ? 28.603 6.414 -29.558 1.00 46.44 95 PHE A CA 1
ATOM 755 C C . PHE A 1 95 ? 28.190 6.089 -28.120 1.00 46.44 95 PHE A C 1
ATOM 757 O O . PHE A 1 95 ? 29.089 5.773 -27.311 1.00 46.44 95 PHE A O 1
#

Sequence (95 aa):
MQKKLFIGLLKSHRGIIGVSILAFLLSLTAIAVLVIPFDSYRLWNDPDYWINNPKTAAPFWTSYFGSKDFEHVSLDKTNAKTTSEVSEGIRVDNF

Secondary structure (DSSP, 8-state):
-HHHHHHHHHHSHHHHHHHHHHHHHHHHHHHHHHHS-TTHHHHHT-HHHHHSS-TTSPPGGGGGTS-------PPPGGGS------STT------

Foldseek 3Di:
DVVVVVVVLVPDPVSVVVVVVVVVVVVVVVVCVVPPDPCVVVLVPDVVSCVLPPPPDDPPCVCVVDDVPDDDDDDDPVNDDDDQDDDPNDGDDDD

Radius of gyration: 25.64 Å; chains: 1; bounding box: 65×32×61 Å